Protein AF-A0A2D5HK62-F1 (afdb_monomer_lite)

Foldseek 3Di:
DDPVVVVVVVVVVVCPVVPPPPDPDPPDDPLLVVLLVVLLVCVLVLNNVVSVVSLVVHPDPVSNLVSVVCQDVPPPSHDDDPVSVVVSVVVPD

Radius of gyration: 23.84 Å; chains: 1; bounding box: 69×49×29 Å

Secondary structure (DSSP, 8-state):
--HHHHHHHHHHHGGGGTTTTS-----S-HHHHHHHHHHHHHHHTT-HHHHHHHHTT---HHHHHHHHHHHHT-SSS----HHHHHHHHHHH-

Sequence (93 aa):
MNSKLFFIIIIIFCSAKVYALEELPKPLNEKDKNLYIKIFTLQKEGNFKKSEELISKLENNLLLGRVKAQKYLHPTGYISKFLELKQWLDHYS

pLDDT: mean 85.12, std 15.95, range [51.53, 98.12]

Structure (mmCIF, N/CA/C/O backbone):
data_AF-A0A2D5HK62-F1
#
_entry.id   AF-A0A2D5HK62-F1
#
loop_
_atom_site.group_PDB
_atom_site.id
_atom_site.type_symbol
_atom_site.label_atom_id
_atom_site.label_alt_id
_atom_site.label_comp_id
_atom_site.label_asym_id
_atom_site.label_entity_id
_atom_site.label_seq_id
_atom_site.pdbx_PDB_ins_code
_atom_site.Cartn_x
_atom_site.Cartn_y
_atom_site.Cartn_z
_atom_site.occupancy
_atom_site.B_iso_or_equiv
_atom_site.auth_seq_id
_atom_site.auth_comp_id
_atom_site.auth_asym_id
_atom_site.auth_atom_id
_atom_site.pdbx_PDB_model_num
ATOM 1 N N . MET A 1 1 ? 55.201 -38.031 -6.665 1.00 51.53 1 MET A N 1
ATOM 2 C CA . MET A 1 1 ? 53.886 -37.416 -6.952 1.00 51.53 1 MET A CA 1
ATOM 3 C C . MET A 1 1 ? 54.141 -36.088 -7.655 1.00 51.53 1 MET A C 1
ATOM 5 O O . MET A 1 1 ? 54.864 -35.264 -7.114 1.00 51.53 1 MET A O 1
ATOM 9 N N . ASN A 1 2 ? 53.712 -35.949 -8.911 1.00 55.34 2 ASN A N 1
ATOM 10 C CA . ASN A 1 2 ? 54.227 -34.924 -9.828 1.00 55.34 2 ASN A CA 1
ATOM 11 C C . ASN A 1 2 ? 53.708 -33.521 -9.472 1.00 55.34 2 ASN A C 1
ATOM 13 O O . ASN A 1 2 ? 52.501 -33.311 -9.445 1.00 55.34 2 ASN A O 1
ATOM 17 N N . SER A 1 3 ? 54.612 -32.551 -9.286 1.00 58.84 3 SER A N 1
ATOM 18 C CA . SER A 1 3 ? 54.278 -31.142 -8.987 1.00 58.84 3 SER A CA 1
ATOM 19 C C . SER A 1 3 ? 53.330 -30.510 -10.031 1.00 58.84 3 SER A C 1
ATOM 21 O O . SER A 1 3 ? 52.456 -29.712 -9.698 1.00 58.84 3 SER A O 1
ATOM 23 N N . LYS A 1 4 ? 53.388 -30.981 -11.287 1.00 60.06 4 LYS A N 1
ATOM 24 C CA . LYS A 1 4 ? 52.453 -30.597 -12.364 1.00 60.06 4 LYS A CA 1
ATOM 25 C C . LYS A 1 4 ? 50.991 -30.964 -12.067 1.00 60.06 4 LYS A C 1
ATOM 27 O O . LYS A 1 4 ? 50.090 -30.254 -12.495 1.00 60.06 4 LYS A O 1
ATOM 32 N N . LEU A 1 5 ? 50.753 -32.044 -11.323 1.00 58.22 5 LEU A N 1
ATOM 33 C CA . LEU A 1 5 ? 49.411 -32.535 -10.995 1.00 58.22 5 LEU A CA 1
ATOM 34 C C . LEU A 1 5 ? 48.745 -31.685 -9.899 1.00 58.22 5 LEU A C 1
ATOM 36 O O . LEU A 1 5 ? 47.532 -31.507 -9.911 1.00 58.22 5 LEU A O 1
ATOM 40 N N . PHE A 1 6 ? 49.544 -31.093 -9.004 1.00 58.84 6 PHE A N 1
ATOM 41 C CA . PHE A 1 6 ? 49.065 -30.169 -7.971 1.00 58.84 6 PHE A CA 1
ATOM 42 C C . PHE A 1 6 ? 48.636 -28.818 -8.566 1.00 58.84 6 PHE A C 1
ATOM 44 O O . PHE A 1 6 ? 47.608 -28.262 -8.186 1.00 58.84 6 PHE A O 1
ATOM 51 N N . PHE A 1 7 ? 49.371 -28.327 -9.570 1.00 58.16 7 PHE A N 1
ATOM 52 C CA . PHE A 1 7 ? 49.053 -27.070 -10.256 1.00 58.16 7 PHE A CA 1
ATOM 53 C C . PHE A 1 7 ? 47.743 -27.140 -11.064 1.00 58.16 7 PHE A C 1
ATOM 55 O O . PHE A 1 7 ? 46.987 -26.173 -11.106 1.00 58.16 7 PHE A O 1
ATOM 62 N N . ILE A 1 8 ? 47.435 -28.300 -11.655 1.00 59.94 8 ILE A N 1
ATOM 63 C CA . ILE A 1 8 ? 46.188 -28.530 -12.407 1.00 59.94 8 ILE A CA 1
ATOM 64 C C . ILE A 1 8 ? 44.965 -28.525 -11.473 1.00 59.94 8 ILE A C 1
ATOM 66 O O . ILE A 1 8 ? 43.931 -27.955 -11.817 1.00 59.94 8 ILE A O 1
ATOM 70 N N . ILE A 1 9 ? 45.090 -29.082 -10.265 1.00 58.44 9 ILE A N 1
ATOM 71 C CA . ILE A 1 9 ? 44.014 -29.094 -9.259 1.00 58.44 9 ILE A CA 1
ATOM 72 C C . ILE A 1 9 ? 43.711 -27.675 -8.749 1.00 58.44 9 ILE A C 1
ATOM 74 O O . ILE A 1 9 ? 42.545 -27.329 -8.563 1.00 58.44 9 ILE A O 1
ATOM 78 N N . ILE A 1 10 ? 44.731 -26.820 -8.607 1.00 59.12 10 ILE A N 1
ATOM 79 C CA . ILE A 1 10 ? 44.552 -25.407 -8.236 1.00 59.12 10 ILE A CA 1
ATOM 80 C C . ILE A 1 10 ? 43.790 -24.632 -9.321 1.00 59.12 10 ILE A C 1
ATOM 82 O O . ILE A 1 10 ? 42.926 -23.827 -8.990 1.00 59.12 10 ILE A O 1
ATOM 86 N N . ILE A 1 11 ? 44.038 -24.894 -10.609 1.00 58.62 11 ILE A N 1
ATOM 87 C CA . ILE A 1 11 ? 43.328 -24.223 -11.716 1.00 58.62 11 ILE A CA 1
ATOM 88 C C . ILE A 1 11 ? 41.851 -24.656 -11.785 1.00 58.62 11 ILE A C 1
ATOM 90 O O . ILE A 1 11 ? 40.979 -23.822 -12.035 1.00 58.62 11 ILE A O 1
ATOM 94 N N . ILE A 1 12 ? 41.553 -25.924 -11.484 1.00 58.31 12 ILE A N 1
ATOM 95 C CA . ILE A 1 12 ? 40.176 -26.442 -11.404 1.00 58.31 12 ILE A CA 1
ATOM 96 C C . ILE A 1 12 ? 39.421 -25.813 -10.219 1.00 58.31 12 ILE A C 1
ATOM 98 O O . ILE A 1 12 ? 38.263 -25.426 -10.368 1.00 58.31 12 ILE A O 1
ATOM 102 N N . PHE A 1 13 ? 40.079 -25.617 -9.070 1.00 5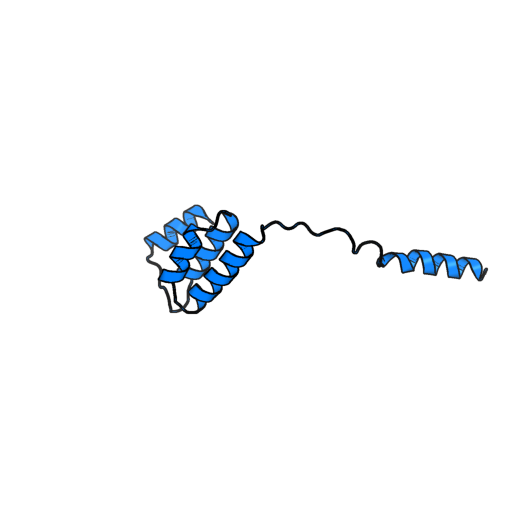6.19 13 PHE A N 1
ATOM 103 C CA . PHE A 1 13 ? 39.482 -24.933 -7.912 1.00 56.19 13 PHE A CA 1
ATOM 104 C C . PHE A 1 13 ? 39.368 -23.404 -8.095 1.00 56.19 13 PHE A C 1
ATOM 106 O O . PHE A 1 13 ? 38.498 -22.769 -7.500 1.00 56.19 13 PHE A O 1
ATOM 113 N N . CYS A 1 14 ? 40.203 -22.797 -8.947 1.00 53.19 14 CYS A N 1
ATOM 114 C CA . CYS A 1 14 ? 40.221 -21.349 -9.195 1.00 53.19 14 CYS A CA 1
ATOM 115 C C . CYS A 1 14 ? 39.138 -20.866 -10.188 1.00 53.19 14 CYS A C 1
ATOM 117 O O . CYS A 1 14 ? 38.957 -19.663 -10.371 1.00 53.19 14 CYS A O 1
ATOM 119 N N . SER A 1 15 ? 38.352 -21.769 -10.790 1.00 54.50 15 SER A N 1
ATOM 120 C CA . SER A 1 15 ? 37.235 -21.386 -11.677 1.00 54.50 15 SER A CA 1
ATOM 121 C C . SER A 1 15 ? 35.928 -21.040 -10.949 1.00 54.50 15 SER A C 1
ATOM 123 O O . SER A 1 15 ? 34.958 -20.662 -11.599 1.00 54.50 15 SER A O 1
ATOM 125 N N . ALA A 1 16 ? 35.880 -21.056 -9.610 1.00 55.06 16 ALA A N 1
ATOM 126 C CA . ALA A 1 16 ? 34.690 -20.618 -8.863 1.00 55.06 16 ALA A CA 1
ATOM 127 C C . ALA A 1 16 ? 34.332 -19.130 -9.085 1.00 55.06 16 ALA A C 1
ATOM 129 O O . ALA A 1 16 ? 33.212 -18.711 -8.806 1.00 55.06 16 ALA A O 1
ATOM 130 N N . LYS A 1 17 ? 35.259 -18.324 -9.626 1.00 53.56 17 LYS A N 1
ATOM 131 C CA . LYS A 1 17 ? 34.993 -16.928 -10.009 1.0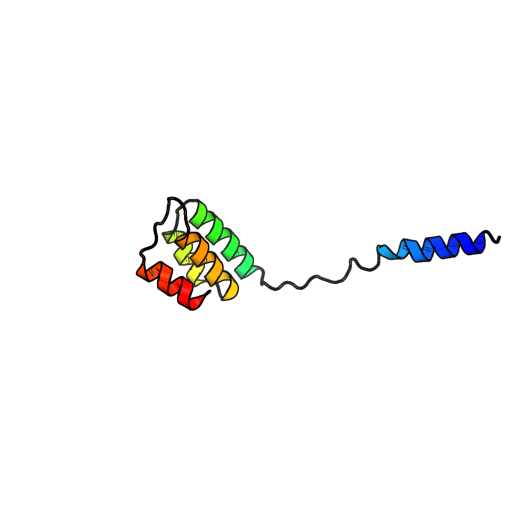0 53.56 17 LYS A CA 1
ATOM 132 C C . LYS A 1 17 ? 34.291 -16.787 -11.370 1.00 53.56 17 LYS A C 1
ATOM 134 O O . LYS A 1 17 ? 33.801 -15.706 -11.681 1.00 53.56 17 LYS A O 1
ATOM 139 N N . VAL A 1 18 ? 34.215 -17.860 -12.164 1.00 55.81 18 VAL A N 1
ATOM 140 C CA . VAL A 1 18 ? 33.699 -17.878 -13.551 1.00 55.81 18 VAL A CA 1
ATOM 141 C C . VAL A 1 18 ? 32.198 -18.221 -13.608 1.00 55.81 18 VAL A C 1
ATOM 143 O O . VAL A 1 18 ? 31.693 -18.715 -14.604 1.00 55.81 18 VAL A O 1
ATOM 146 N N . TYR A 1 19 ? 31.449 -17.903 -12.551 1.00 56.09 19 TYR A N 1
ATOM 147 C CA . TYR A 1 19 ? 29.978 -17.969 -12.549 1.00 56.09 19 TYR A CA 1
ATOM 148 C C . TYR A 1 19 ? 29.312 -16.648 -12.124 1.00 56.09 19 TYR A C 1
ATOM 150 O O . TYR A 1 19 ? 28.108 -16.596 -11.917 1.00 56.09 19 TYR A O 1
ATOM 158 N N . ALA A 1 20 ? 30.072 -15.553 -11.997 1.00 58.94 20 ALA A N 1
ATOM 159 C CA . ALA A 1 20 ? 29.559 -14.259 -11.526 1.00 58.94 20 ALA A CA 1
ATOM 160 C C . ALA A 1 20 ? 29.076 -13.309 -12.648 1.00 58.94 20 ALA A C 1
ATOM 162 O O . ALA A 1 20 ? 28.921 -12.115 -12.404 1.00 58.94 20 ALA A O 1
ATOM 163 N N . LEU A 1 21 ? 28.873 -13.809 -13.875 1.00 56.88 21 LEU A N 1
ATOM 164 C CA . LEU A 1 21 ? 28.457 -13.010 -15.042 1.00 56.88 21 LEU A CA 1
ATOM 165 C C . LEU A 1 21 ? 27.063 -13.363 -15.580 1.00 56.88 21 LEU A C 1
ATOM 167 O O . LEU A 1 21 ? 26.652 -12.794 -16.588 1.00 56.88 21 LEU A O 1
ATOM 171 N N . GLU A 1 22 ? 26.315 -14.255 -14.929 1.00 68.19 22 GLU A N 1
ATOM 172 C CA . GLU A 1 22 ? 24.891 -14.374 -15.243 1.00 68.19 22 GLU A CA 1
ATOM 173 C C . GLU A 1 22 ? 24.165 -13.153 -14.676 1.00 68.19 22 GLU A C 1
ATOM 175 O O . GLU A 1 22 ? 24.034 -12.988 -13.460 1.00 68.19 22 GLU A O 1
ATOM 180 N N . GLU A 1 23 ? 23.726 -12.256 -15.563 1.00 77.69 23 GLU A N 1
ATOM 181 C CA . GLU A 1 23 ? 22.819 -11.183 -15.181 1.00 77.69 23 GLU A CA 1
ATOM 182 C C . GLU A 1 23 ? 21.578 -11.800 -14.530 1.00 77.69 23 GLU A C 1
ATOM 184 O O . GLU A 1 23 ? 20.802 -12.506 -15.174 1.00 77.69 23 GLU A O 1
ATOM 189 N N . LEU A 1 24 ? 21.402 -11.541 -13.232 1.00 84.75 24 LEU A N 1
ATOM 190 C CA . LEU A 1 24 ? 20.242 -12.030 -12.500 1.00 84.75 24 LEU A CA 1
ATOM 191 C C . LEU A 1 24 ? 18.955 -11.528 -13.166 1.00 84.75 24 LEU A C 1
ATOM 193 O O . LEU A 1 24 ? 18.906 -10.375 -13.620 1.00 84.75 24 LEU A O 1
ATOM 197 N N . PRO A 1 25 ? 17.884 -12.341 -13.174 1.00 82.75 25 PRO A N 1
ATOM 198 C CA . PRO A 1 25 ? 16.600 -11.891 -13.679 1.00 82.75 25 PRO A CA 1
ATOM 199 C C . PRO A 1 25 ? 16.168 -10.630 -12.922 1.00 82.75 25 PRO A C 1
ATOM 201 O O . PRO A 1 25 ? 16.209 -10.578 -11.691 1.00 82.75 25 PRO A O 1
ATOM 204 N N . LYS A 1 26 ? 15.751 -9.602 -13.668 1.00 86.62 26 LYS A N 1
ATOM 205 C CA . LYS A 1 26 ? 15.196 -8.348 -13.139 1.00 86.62 26 LYS A CA 1
ATOM 206 C C . LYS A 1 26 ? 13.672 -8.406 -13.282 1.00 86.62 26 LYS A C 1
ATOM 208 O O . LYS A 1 26 ? 13.142 -7.912 -14.274 1.00 86.62 26 LYS A O 1
ATOM 213 N N . PRO A 1 27 ? 12.945 -9.026 -12.333 1.00 84.75 27 PRO A N 1
ATOM 214 C CA . PRO A 1 27 ? 11.501 -9.249 -12.458 1.00 84.75 27 PRO A CA 1
ATOM 215 C C . PRO A 1 27 ? 10.676 -7.954 -12.437 1.00 84.75 27 PRO A C 1
ATOM 217 O O . PRO A 1 27 ? 9.483 -7.978 -12.725 1.00 84.75 27 PRO A O 1
ATOM 220 N N . LEU A 1 28 ? 11.292 -6.827 -12.072 1.00 87.75 28 LEU A N 1
ATOM 221 C CA . LEU A 1 28 ? 10.674 -5.509 -12.034 1.00 87.75 28 LEU A CA 1
ATOM 222 C C . LEU A 1 28 ? 11.444 -4.566 -12.955 1.00 87.75 28 LEU A C 1
ATOM 224 O O . LEU A 1 28 ? 12.674 -4.520 -12.910 1.00 87.75 28 LEU A O 1
ATOM 228 N N . ASN A 1 29 ? 10.717 -3.769 -13.738 1.00 90.38 29 ASN A N 1
ATOM 229 C CA . ASN A 1 29 ? 11.316 -2.639 -14.436 1.00 90.38 29 ASN A CA 1
ATOM 230 C C . ASN A 1 29 ? 11.726 -1.547 -13.420 1.00 90.38 29 ASN A C 1
ATOM 232 O O . ASN A 1 29 ? 11.191 -1.454 -12.310 1.00 90.38 29 ASN A O 1
ATOM 236 N N . GLU A 1 30 ? 12.678 -0.691 -13.798 1.00 92.88 30 GLU A N 1
ATOM 237 C CA . GLU A 1 30 ? 13.198 0.339 -12.887 1.00 92.88 30 GLU A CA 1
ATOM 238 C C . GLU A 1 30 ? 12.150 1.411 -12.529 1.00 92.88 30 GLU A C 1
ATOM 240 O O . GLU A 1 30 ? 12.208 1.990 -11.443 1.00 92.88 30 GLU A O 1
ATOM 245 N N . LYS A 1 31 ? 11.159 1.670 -13.392 1.00 94.62 31 LYS A N 1
ATOM 246 C CA . LYS A 1 31 ? 10.083 2.641 -13.125 1.00 94.62 31 LYS A CA 1
ATOM 247 C C . LYS A 1 31 ? 9.215 2.186 -11.948 1.00 94.62 31 LYS A C 1
ATOM 249 O O . LYS A 1 31 ? 9.057 2.937 -10.984 1.00 94.62 31 LYS A O 1
ATOM 254 N N . ASP A 1 32 ? 8.706 0.961 -12.001 1.00 94.56 32 ASP A N 1
ATOM 255 C CA . ASP A 1 32 ? 7.856 0.368 -10.971 1.00 94.56 32 ASP A CA 1
ATOM 256 C C . ASP A 1 32 ? 8.614 0.188 -9.657 1.00 94.56 32 ASP A C 1
ATOM 258 O O . ASP A 1 32 ? 8.081 0.494 -8.592 1.00 94.56 32 ASP A O 1
ATOM 262 N N . LYS A 1 33 ? 9.889 -0.214 -9.715 1.00 94.88 33 LYS A N 1
ATOM 263 C CA . LYS A 1 33 ? 10.766 -0.276 -8.537 1.00 94.88 33 LYS A CA 1
ATOM 264 C C . LYS A 1 33 ? 10.887 1.087 -7.849 1.00 94.88 33 LYS A C 1
ATOM 266 O O . LYS A 1 33 ? 10.723 1.185 -6.633 1.00 94.88 33 LYS A O 1
ATOM 271 N N . ASN A 1 34 ? 11.131 2.148 -8.617 1.00 96.00 34 ASN A N 1
ATOM 272 C CA . ASN A 1 34 ? 11.247 3.501 -8.077 1.00 96.00 34 ASN A CA 1
ATOM 273 C C . ASN A 1 34 ? 9.917 4.026 -7.516 1.00 96.00 34 ASN A C 1
ATOM 275 O O . ASN A 1 34 ? 9.911 4.687 -6.474 1.00 96.00 34 ASN A O 1
ATOM 279 N N . LEU A 1 35 ? 8.791 3.737 -8.178 1.00 97.12 35 LEU A N 1
ATOM 280 C CA . LEU A 1 35 ? 7.457 4.065 -7.665 1.00 97.12 35 LEU A CA 1
ATOM 281 C C . LEU A 1 35 ? 7.173 3.328 -6.357 1.00 97.12 35 LEU A C 1
ATOM 283 O O . LEU A 1 35 ? 6.781 3.963 -5.380 1.00 97.12 35 LEU A O 1
ATOM 287 N N . TYR A 1 36 ? 7.434 2.023 -6.318 1.00 96.38 36 TYR A N 1
ATOM 288 C CA . TYR A 1 36 ? 7.223 1.181 -5.146 1.00 96.38 36 TYR A CA 1
ATOM 289 C C . TYR A 1 36 ? 7.966 1.706 -3.921 1.00 96.38 36 TYR A C 1
ATOM 291 O O . TYR A 1 36 ? 7.355 1.878 -2.869 1.00 96.38 36 TYR A O 1
ATOM 299 N N . ILE A 1 37 ? 9.255 2.036 -4.069 1.00 96.50 37 ILE A N 1
ATOM 300 C CA . ILE A 1 37 ? 10.064 2.599 -2.978 1.00 96.50 37 ILE A CA 1
ATOM 301 C C . ILE A 1 37 ? 9.432 3.896 -2.451 1.00 96.50 37 ILE A C 1
ATOM 303 O O . ILE A 1 37 ? 9.255 4.047 -1.245 1.00 96.50 37 ILE A O 1
ATOM 307 N N . LYS A 1 38 ? 9.040 4.819 -3.340 1.00 98.00 38 LYS A N 1
ATOM 308 C CA . LYS A 1 38 ? 8.424 6.099 -2.943 1.00 98.00 38 LYS A CA 1
ATOM 309 C C . LYS A 1 38 ? 7.085 5.904 -2.234 1.00 98.00 38 LYS A C 1
ATOM 311 O O . LYS A 1 38 ? 6.834 6.557 -1.223 1.00 98.00 38 LYS A O 1
ATOM 316 N N . ILE A 1 39 ? 6.242 5.011 -2.749 1.00 98.12 39 ILE A N 1
ATOM 317 C CA . ILE A 1 39 ? 4.944 4.6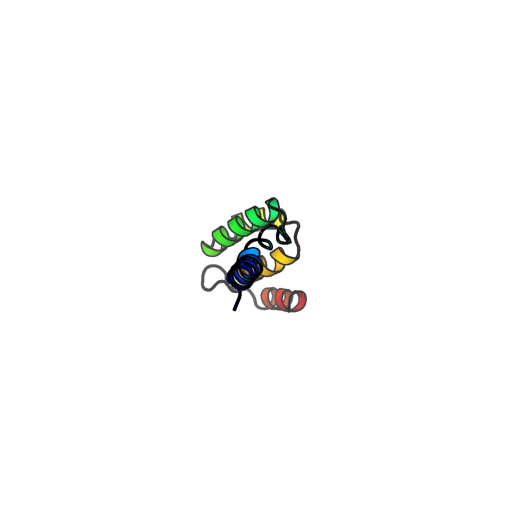81 -2.155 1.00 98.12 39 ILE A CA 1
ATOM 318 C C . ILE A 1 39 ? 5.139 4.124 -0.745 1.00 98.12 39 ILE A C 1
ATOM 320 O O . ILE A 1 39 ? 4.508 4.617 0.189 1.00 98.12 39 ILE A O 1
ATOM 324 N N . PHE A 1 40 ? 6.047 3.158 -0.583 1.00 96.50 40 PHE A N 1
ATOM 325 C CA . PHE A 1 40 ? 6.301 2.526 0.710 1.00 96.50 40 PHE A CA 1
ATOM 326 C C . PHE A 1 40 ? 6.787 3.521 1.764 1.00 96.50 40 PHE A C 1
ATOM 328 O O . PHE A 1 40 ? 6.339 3.473 2.913 1.00 96.50 40 PHE A O 1
ATOM 335 N N . THR A 1 41 ? 7.670 4.442 1.374 1.00 97.69 41 THR A N 1
ATOM 336 C CA . THR A 1 41 ? 8.151 5.515 2.254 1.00 97.69 41 THR A CA 1
ATOM 337 C C . THR A 1 41 ? 7.011 6.437 2.680 1.00 97.69 41 THR A C 1
ATOM 339 O O . THR A 1 41 ? 6.823 6.658 3.873 1.00 97.69 41 THR A O 1
ATOM 342 N N . LEU A 1 42 ? 6.188 6.902 1.733 1.00 98.00 42 LEU A N 1
ATOM 343 C CA . LEU A 1 42 ? 5.046 7.770 2.038 1.00 98.00 42 LEU A CA 1
ATOM 344 C C . LEU A 1 42 ? 4.040 7.090 2.970 1.00 98.00 42 LEU A C 1
ATOM 346 O O . LEU A 1 42 ? 3.559 7.720 3.908 1.00 98.00 42 LEU A O 1
ATOM 350 N N . GLN A 1 43 ? 3.727 5.814 2.744 1.00 97.31 43 GLN A N 1
ATOM 351 C CA . GLN A 1 43 ? 2.798 5.077 3.602 1.00 97.31 43 GLN A CA 1
ATOM 352 C C . GLN A 1 43 ? 3.353 4.859 5.009 1.00 97.31 43 GLN A C 1
ATOM 354 O O . GLN A 1 43 ? 2.601 4.984 5.972 1.00 97.31 43 GLN A O 1
ATOM 359 N N . LYS A 1 44 ? 4.661 4.604 5.144 1.00 96.06 44 LYS A N 1
ATOM 360 C CA . LYS A 1 44 ? 5.334 4.499 6.448 1.00 96.06 44 LYS A CA 1
ATOM 361 C C . LYS A 1 44 ? 5.241 5.800 7.255 1.00 96.06 44 LYS A C 1
ATOM 363 O O . LYS A 1 44 ? 5.155 5.759 8.477 1.00 96.06 44 LYS A O 1
ATOM 368 N N . GLU A 1 45 ? 5.246 6.942 6.576 1.00 96.12 45 GLU A N 1
ATOM 369 C CA . GLU A 1 45 ? 5.075 8.270 7.180 1.00 96.12 45 GLU A CA 1
ATOM 370 C C . GLU A 1 45 ? 3.597 8.649 7.401 1.00 96.12 45 GLU A C 1
ATOM 372 O O . GLU A 1 45 ? 3.302 9.736 7.895 1.00 96.12 45 GLU A O 1
ATOM 377 N N . GLY A 1 46 ? 2.648 7.786 7.021 1.00 95.56 46 GLY A N 1
ATOM 378 C CA . GLY A 1 46 ? 1.213 8.067 7.095 1.00 95.56 46 GLY A CA 1
ATOM 379 C C . GLY A 1 46 ? 0.685 8.986 5.985 1.00 95.56 46 GLY A C 1
ATOM 380 O O . GLY A 1 46 ? -0.458 9.444 6.034 1.00 95.56 46 GLY A O 1
ATOM 381 N N . ASN A 1 47 ? 1.481 9.266 4.952 1.00 96.81 47 ASN A N 1
ATOM 382 C CA . ASN A 1 47 ? 1.113 10.144 3.844 1.00 96.81 47 ASN A CA 1
ATOM 383 C C . ASN A 1 47 ? 0.318 9.408 2.751 1.00 96.81 47 ASN A C 1
ATOM 385 O O . ASN A 1 47 ? 0.723 9.319 1.586 1.00 96.81 47 ASN A O 1
ATOM 389 N N . PHE A 1 48 ? -0.840 8.865 3.131 1.00 95.62 48 PHE A N 1
ATOM 390 C CA . PHE A 1 48 ? -1.621 7.980 2.264 1.00 95.62 48 PHE A CA 1
ATOM 391 C C . PHE A 1 48 ? -2.145 8.673 1.007 1.00 95.62 48 PHE A C 1
ATOM 393 O O . PHE A 1 48 ? -2.118 8.069 -0.062 1.00 95.62 48 PHE A O 1
ATOM 400 N N . LYS A 1 49 ? -2.547 9.949 1.101 1.00 95.75 49 LYS A N 1
ATOM 401 C CA . LYS A 1 49 ? -3.066 10.709 -0.047 1.00 95.75 49 LYS A CA 1
ATOM 402 C C . LYS A 1 49 ? -2.035 10.808 -1.175 1.00 95.75 49 LYS A C 1
ATOM 404 O O . LYS A 1 49 ? -2.338 10.433 -2.302 1.00 95.75 49 LYS A O 1
ATOM 409 N N . LYS A 1 50 ? -0.803 11.233 -0.862 1.00 97.19 50 LYS A N 1
ATOM 410 C CA . LYS A 1 50 ? 0.281 11.287 -1.857 1.00 97.19 50 LYS A CA 1
ATOM 411 C C . LYS A 1 50 ? 0.671 9.896 -2.348 1.00 97.19 50 LYS A C 1
ATOM 413 O O . LYS A 1 50 ? 1.033 9.739 -3.509 1.00 97.19 50 LYS A O 1
ATOM 418 N N . SER A 1 51 ? 0.606 8.885 -1.477 1.00 97.12 51 SER A N 1
ATOM 419 C CA . SER A 1 51 ? 0.898 7.511 -1.888 1.00 97.12 51 SER A CA 1
ATOM 420 C C . SER A 1 51 ? -0.101 7.012 -2.940 1.00 97.12 51 SER A C 1
ATOM 422 O O . SER A 1 51 ? 0.325 6.461 -3.946 1.00 97.12 51 SER A O 1
ATOM 424 N N . GLU A 1 52 ? -1.399 7.291 -2.780 1.00 96.00 52 GLU A N 1
ATOM 425 C CA . GLU A 1 52 ? -2.464 6.845 -3.692 1.00 96.00 52 GLU A CA 1
ATOM 426 C C . GLU A 1 52 ? -2.296 7.428 -5.107 1.00 96.00 52 GLU A C 1
ATOM 428 O O . GLU A 1 52 ? -2.446 6.723 -6.106 1.00 96.00 52 GLU A O 1
ATOM 433 N N . GLU A 1 53 ? -1.865 8.689 -5.204 1.00 97.00 53 GLU A N 1
ATOM 434 C CA . GLU A 1 53 ? -1.527 9.327 -6.483 1.00 97.00 53 GLU A CA 1
ATOM 435 C C . GLU A 1 53 ? -0.400 8.588 -7.223 1.00 97.00 53 GLU A C 1
ATOM 437 O O . GLU A 1 53 ? -0.410 8.501 -8.452 1.00 97.00 53 GLU A O 1
ATOM 442 N N . LEU A 1 54 ? 0.574 8.035 -6.495 1.00 97.25 54 LEU A N 1
ATOM 443 C CA . LEU A 1 54 ? 1.656 7.241 -7.081 1.00 97.25 54 LEU A CA 1
ATOM 444 C C . LEU A 1 54 ? 1.234 5.797 -7.375 1.00 97.25 54 LEU A C 1
ATOM 446 O O . LEU A 1 54 ? 1.707 5.234 -8.360 1.00 97.25 54 LEU A O 1
ATOM 450 N N . ILE A 1 55 ? 0.336 5.217 -6.574 1.00 95.88 55 ILE A N 1
ATOM 451 C CA . ILE A 1 55 ? -0.204 3.864 -6.789 1.00 95.88 55 ILE A CA 1
ATOM 452 C C . ILE A 1 55 ? -0.902 3.767 -8.140 1.00 95.88 55 ILE A C 1
ATOM 454 O O . ILE A 1 55 ? -0.693 2.792 -8.853 1.00 95.88 55 ILE A O 1
ATOM 458 N N . SER A 1 56 ? -1.646 4.803 -8.537 1.00 94.56 56 SER A N 1
ATOM 459 C CA . SER A 1 56 ? -2.305 4.857 -9.851 1.00 94.56 56 SER A CA 1
ATOM 460 C C . SER A 1 56 ? -1.349 4.741 -11.051 1.00 94.56 56 SER A C 1
ATOM 462 O O . SER A 1 56 ? -1.791 4.483 -12.166 1.00 94.56 56 SER A O 1
ATOM 464 N N . LYS A 1 57 ? -0.042 4.937 -10.829 1.00 95.25 57 LYS A N 1
ATOM 465 C CA . LYS A 1 57 ? 1.009 4.893 -11.856 1.00 95.25 57 LYS A CA 1
ATOM 466 C C . LYS A 1 57 ? 1.771 3.567 -11.883 1.00 95.25 57 LYS A C 1
ATOM 468 O O . LYS A 1 57 ? 2.639 3.417 -12.741 1.00 95.25 57 LYS A O 1
ATOM 473 N N . LEU A 1 58 ? 1.512 2.662 -10.933 1.00 94.12 58 LEU A N 1
ATOM 474 C CA . LEU A 1 58 ? 2.098 1.322 -10.918 1.00 94.12 58 LEU A CA 1
ATOM 475 C C . LEU A 1 58 ? 1.415 0.452 -11.970 1.00 94.12 58 LEU A C 1
ATOM 477 O O . LEU A 1 58 ? 0.197 0.291 -11.949 1.00 94.12 58 LEU A O 1
ATOM 481 N N . GLU A 1 59 ? 2.213 -0.151 -12.845 1.00 88.31 59 GLU A N 1
ATOM 482 C CA . GLU A 1 59 ? 1.714 -1.071 -13.877 1.00 88.31 59 GLU A CA 1
ATOM 483 C C . GLU A 1 59 ? 1.791 -2.534 -13.410 1.00 88.31 59 GLU A C 1
ATOM 485 O O . GLU A 1 59 ? 1.0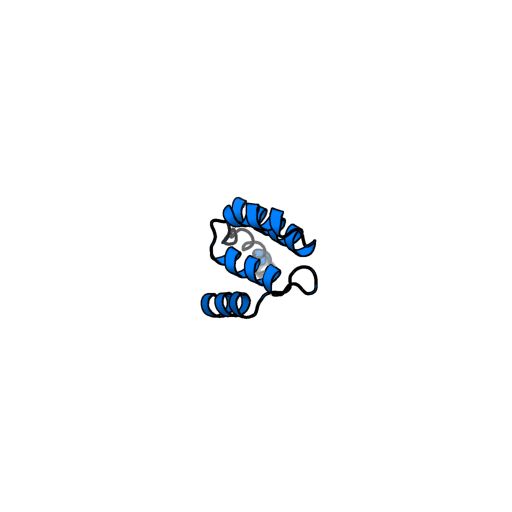41 -3.393 -13.872 1.00 88.31 59 GLU A O 1
ATOM 490 N N . ASN A 1 60 ? 2.676 -2.832 -12.455 1.00 89.19 60 ASN A N 1
ATOM 491 C CA . ASN A 1 60 ? 2.890 -4.189 -11.973 1.00 89.19 60 ASN A CA 1
ATOM 492 C C . ASN A 1 60 ? 1.896 -4.603 -10.868 1.00 89.19 60 ASN A C 1
ATOM 494 O O . ASN A 1 60 ? 1.997 -4.180 -9.711 1.00 89.19 60 ASN A O 1
ATOM 498 N N . ASN A 1 61 ? 0.997 -5.533 -11.203 1.00 86.50 61 ASN A N 1
ATOM 499 C CA . ASN A 1 61 ? -0.015 -6.075 -10.288 1.00 86.50 61 ASN A CA 1
ATOM 500 C C . ASN A 1 61 ? 0.561 -6.779 -9.048 1.00 86.50 61 ASN A C 1
ATOM 502 O O . ASN A 1 61 ? -0.061 -6.735 -7.983 1.00 86.50 61 ASN A O 1
ATOM 506 N N . LEU A 1 62 ? 1.753 -7.383 -9.145 1.00 87.62 62 LEU A N 1
ATOM 507 C CA . LEU A 1 62 ? 2.419 -8.031 -8.008 1.00 87.62 62 LEU A CA 1
ATOM 508 C C . LEU A 1 62 ? 2.743 -7.012 -6.905 1.00 87.62 62 LEU A C 1
ATOM 510 O O . LEU A 1 62 ? 2.656 -7.315 -5.714 1.00 87.62 62 LEU A O 1
ATOM 514 N N . LEU A 1 63 ? 3.101 -5.787 -7.297 1.00 92.44 63 LEU A N 1
ATOM 515 C CA . LEU A 1 63 ? 3.440 -4.716 -6.363 1.00 92.44 63 LEU A CA 1
ATOM 516 C C . LEU A 1 63 ? 2.196 -4.107 -5.712 1.00 92.44 63 LEU A C 1
ATOM 518 O O . LEU A 1 63 ? 2.244 -3.760 -4.530 1.00 92.44 63 LEU A O 1
ATOM 522 N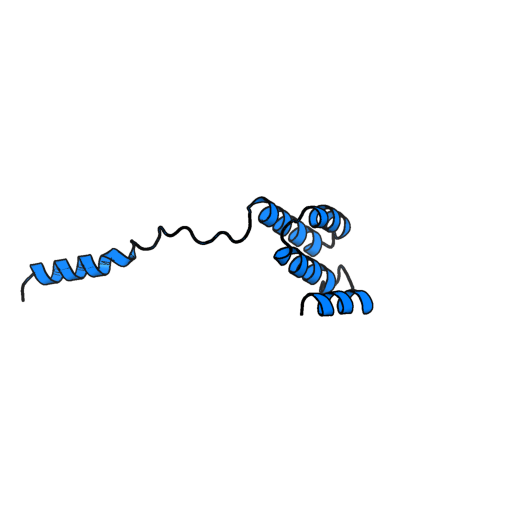 N . LEU A 1 64 ? 1.078 -4.029 -6.441 1.00 92.31 64 LEU A N 1
ATOM 523 C CA . LEU A 1 64 ? -0.176 -3.458 -5.936 1.00 92.31 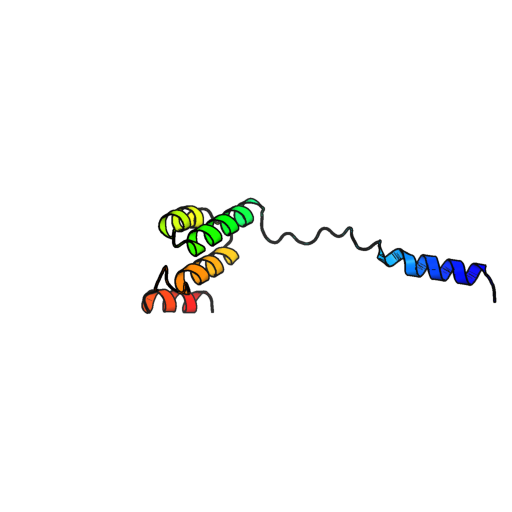64 LEU A CA 1
ATOM 524 C C . LEU A 1 64 ? -0.689 -4.184 -4.687 1.00 92.31 64 LEU A C 1
ATOM 526 O O . LEU A 1 64 ? -1.094 -3.528 -3.726 1.00 92.31 64 LEU A O 1
ATOM 530 N N . GLY A 1 65 ? -0.627 -5.519 -4.664 1.00 92.69 65 GLY A N 1
ATOM 531 C CA . GLY A 1 65 ? -1.043 -6.304 -3.497 1.00 92.69 65 GLY A CA 1
ATOM 532 C C . GLY A 1 65 ? -0.243 -5.950 -2.243 1.00 92.69 65 GLY A C 1
ATOM 533 O O . GLY A 1 65 ? -0.823 -5.676 -1.192 1.00 92.69 65 GLY A O 1
ATOM 534 N N . ARG A 1 66 ? 1.088 -5.863 -2.370 1.00 94.31 66 ARG A N 1
ATOM 535 C CA . ARG A 1 66 ? 2.002 -5.539 -1.258 1.00 94.31 66 ARG A CA 1
ATOM 536 C C . ARG A 1 66 ? 1.826 -4.112 -0.750 1.00 94.31 66 ARG A C 1
ATOM 538 O O . ARG A 1 66 ? 1.861 -3.881 0.455 1.00 94.31 66 ARG A O 1
ATOM 545 N N . VAL A 1 67 ? 1.624 -3.166 -1.660 1.00 95.56 67 VAL A N 1
ATOM 546 C CA . VAL A 1 67 ? 1.353 -1.768 -1.312 1.00 95.56 67 VAL A CA 1
ATOM 547 C C . VAL A 1 67 ? 0.035 -1.634 -0.546 1.00 95.56 67 VAL A C 1
ATOM 549 O O . VAL A 1 67 ? -0.026 -0.945 0.471 1.00 95.56 67 VAL A O 1
ATOM 552 N N . LYS A 1 68 ? -1.026 -2.310 -1.000 1.00 94.62 68 LYS A N 1
ATOM 553 C CA . LYS A 1 68 ? -2.303 -2.331 -0.273 1.00 94.62 68 LYS A CA 1
ATOM 554 C C . LYS A 1 68 ? -2.140 -2.959 1.111 1.00 94.62 68 LYS A C 1
ATOM 556 O O . LYS A 1 68 ? -2.634 -2.393 2.080 1.00 94.62 68 LYS A O 1
ATOM 561 N N . ALA A 1 69 ? -1.374 -4.049 1.220 1.00 95.31 69 ALA A N 1
ATOM 562 C CA . ALA A 1 69 ? -1.082 -4.694 2.500 1.00 95.31 69 ALA A CA 1
ATOM 563 C C . ALA A 1 69 ? -0.457 -3.723 3.512 1.00 95.31 69 ALA A C 1
ATOM 565 O O . ALA A 1 69 ? -0.897 -3.663 4.655 1.00 95.31 69 ALA A O 1
ATOM 566 N N . GLN A 1 70 ? 0.541 -2.935 3.097 1.00 96.12 70 GLN A N 1
ATOM 567 C CA . GLN A 1 70 ? 1.206 -1.990 3.995 1.00 96.12 70 GLN A CA 1
ATOM 568 C C . GLN A 1 70 ? 0.238 -0.929 4.534 1.00 96.12 70 GLN A C 1
ATOM 570 O O . GLN A 1 70 ? 0.260 -0.651 5.732 1.00 96.12 70 GLN A O 1
ATOM 575 N N . LYS A 1 71 ? -0.615 -0.355 3.677 1.00 96.19 71 LYS A N 1
ATOM 576 C CA . LYS A 1 71 ? -1.672 0.574 4.105 1.00 96.19 71 LYS A CA 1
ATOM 577 C C . LYS A 1 71 ? -2.654 -0.115 5.048 1.00 96.19 71 LYS A C 1
ATOM 579 O O . LYS A 1 71 ? -2.966 0.430 6.100 1.00 96.19 71 LYS A O 1
ATOM 584 N N . TYR A 1 72 ? -3.128 -1.305 4.686 1.00 96.00 72 TYR A N 1
ATOM 585 C CA . TYR A 1 72 ? -4.211 -1.950 5.418 1.00 96.00 72 TYR A CA 1
ATOM 586 C C . TYR A 1 72 ? -3.817 -2.538 6.764 1.00 96.00 72 TYR A C 1
ATOM 588 O O . TYR A 1 72 ? -4.658 -2.625 7.661 1.00 96.00 72 TYR A O 1
ATOM 596 N N . LEU A 1 73 ? -2.549 -2.907 6.902 1.00 94.94 73 LEU A N 1
ATOM 597 C CA . LEU A 1 73 ? -1.965 -3.462 8.117 1.00 94.94 73 LEU A CA 1
ATOM 598 C C . LEU A 1 73 ? -1.114 -2.425 8.863 1.00 94.94 73 LEU A C 1
ATOM 600 O O . LEU A 1 73 ? -0.279 -2.786 9.694 1.00 94.94 73 LEU A O 1
ATOM 604 N N . HIS A 1 74 ? -1.275 -1.137 8.549 1.00 95.19 74 HIS A N 1
ATOM 605 C CA . HIS A 1 74 ? -0.489 -0.092 9.182 1.00 95.19 74 HIS A CA 1
ATOM 606 C C . HIS A 1 74 ? -0.834 -0.004 10.684 1.00 95.19 74 HIS A C 1
ATOM 608 O O . HIS A 1 74 ? -2.010 0.039 11.037 1.00 95.19 74 HIS A O 1
ATOM 614 N N . PRO A 1 75 ? 0.154 0.074 11.596 1.00 92.06 75 PRO A N 1
ATOM 615 C CA . PRO A 1 75 ? -0.112 -0.030 13.034 1.00 92.06 75 PRO A CA 1
ATOM 616 C C . PRO A 1 75 ? -0.916 1.146 13.607 1.00 92.06 75 PRO A C 1
ATOM 618 O O . PRO A 1 75 ? -1.686 0.962 14.542 1.00 92.06 75 PRO A O 1
ATOM 621 N N . THR A 1 76 ? -0.717 2.361 13.082 1.00 92.25 76 THR A N 1
ATOM 622 C CA . THR A 1 76 ? -1.320 3.585 13.652 1.00 92.25 76 THR A CA 1
ATOM 623 C C . THR A 1 76 ? -1.891 4.555 12.617 1.00 92.25 76 THR A C 1
ATOM 625 O O . THR A 1 76 ? -2.995 5.056 12.777 1.00 92.25 76 THR A O 1
ATOM 628 N N . GLY A 1 77 ? -1.149 4.829 11.543 1.00 92.19 77 GLY A N 1
ATOM 629 C CA . GLY A 1 77 ? -1.516 5.798 10.504 1.00 92.19 77 GLY A CA 1
ATOM 630 C C . GLY A 1 77 ? -2.788 5.488 9.705 1.00 92.19 77 GLY A C 1
ATOM 631 O O . GLY A 1 77 ? -3.460 6.422 9.275 1.00 92.19 77 GLY A O 1
ATOM 632 N N . TYR A 1 78 ? -3.142 4.217 9.502 1.00 94.56 78 TYR A N 1
ATOM 633 C CA . TYR A 1 78 ? -4.372 3.840 8.807 1.00 94.56 78 TYR A CA 1
ATOM 634 C C . TYR A 1 78 ? -4.983 2.604 9.451 1.00 94.56 78 TYR A C 1
ATOM 636 O O . TYR A 1 78 ? -4.329 1.571 9.547 1.00 94.56 78 TYR A O 1
ATOM 644 N N . ILE A 1 79 ? -6.240 2.713 9.875 1.00 94.69 79 ILE A N 1
ATOM 645 C CA . ILE A 1 79 ? -7.003 1.595 10.427 1.00 94.69 79 ILE A CA 1
ATOM 646 C C . ILE A 1 79 ? -8.042 1.196 9.387 1.00 94.69 79 ILE A C 1
ATOM 648 O O . ILE A 1 79 ? -8.989 1.939 9.120 1.00 94.69 79 ILE A O 1
ATOM 652 N N . SER A 1 80 ? -7.849 0.022 8.795 1.00 95.75 80 SER A N 1
ATOM 653 C CA . SER A 1 80 ? -8.755 -0.506 7.778 1.00 95.75 80 SER A CA 1
ATOM 654 C C . SER A 1 80 ? -10.128 -0.805 8.350 1.00 95.75 80 SER A C 1
ATOM 656 O O . SER A 1 80 ? -10.267 -1.344 9.452 1.00 95.75 80 SER A O 1
ATOM 658 N N . LYS A 1 81 ? -11.164 -0.538 7.557 1.00 96.12 81 LYS A N 1
ATOM 659 C CA . LYS A 1 81 ? -12.506 -1.043 7.860 1.00 96.12 81 LYS A CA 1
ATOM 660 C C . LYS A 1 81 ? -12.559 -2.541 7.570 1.00 96.12 81 LYS A C 1
ATOM 662 O O . LYS A 1 81 ? -11.917 -3.014 6.635 1.00 96.12 81 LYS A O 1
ATOM 667 N N . PHE A 1 82 ? -13.393 -3.269 8.313 1.00 96.19 82 PHE A N 1
ATOM 668 C CA . PHE A 1 82 ? -13.556 -4.717 8.138 1.00 96.19 82 PHE A CA 1
ATOM 669 C C . PHE A 1 82 ? -13.821 -5.112 6.678 1.00 96.19 82 PHE A C 1
ATOM 671 O O . PHE A 1 82 ? -13.142 -5.983 6.149 1.00 96.19 82 PHE A O 1
ATOM 678 N N . LEU A 1 83 ? -14.774 -4.443 6.016 1.00 97.19 83 LEU A N 1
ATOM 679 C CA . LEU A 1 83 ? -15.153 -4.777 4.642 1.00 97.19 83 LEU A CA 1
ATOM 680 C C . LEU A 1 83 ? -13.995 -4.587 3.652 1.00 97.19 83 LEU A C 1
ATOM 682 O O . LEU A 1 83 ? -13.807 -5.420 2.776 1.00 97.19 83 LEU A O 1
ATOM 686 N N . GLU A 1 84 ? -13.214 -3.521 3.815 1.00 95.06 84 GLU A N 1
ATOM 687 C CA . GLU A 1 84 ? -12.069 -3.221 2.954 1.00 95.06 84 GLU A CA 1
ATOM 688 C C . GLU A 1 84 ? -10.950 -4.250 3.134 1.00 95.06 84 GLU A C 1
ATOM 690 O O . GLU A 1 84 ? -10.464 -4.815 2.154 1.00 95.06 84 GLU A O 1
ATOM 695 N N . LEU A 1 85 ? -10.586 -4.548 4.387 1.00 96.38 85 LEU A N 1
ATOM 696 C CA . LEU A 1 85 ? -9.570 -5.555 4.681 1.00 96.38 85 LEU A CA 1
ATOM 697 C C . LEU A 1 85 ? -10.002 -6.940 4.188 1.00 96.38 85 LEU A C 1
ATOM 699 O O . LEU A 1 85 ? -9.198 -7.648 3.586 1.00 96.38 85 LEU A O 1
ATOM 703 N N . LYS A 1 86 ? -11.273 -7.307 4.394 1.00 96.88 86 LYS A N 1
ATOM 704 C CA . LYS A 1 86 ? -11.832 -8.568 3.899 1.00 96.88 86 LYS A CA 1
ATOM 705 C C . LYS A 1 86 ? -11.725 -8.658 2.376 1.00 96.88 86 LYS A C 1
ATOM 707 O O . LYS A 1 86 ? -11.203 -9.639 1.871 1.00 96.88 86 LYS A O 1
ATOM 712 N N . GLN A 1 87 ? -12.175 -7.631 1.654 1.00 96.50 87 GLN A N 1
ATOM 713 C CA . GLN A 1 87 ? -12.114 -7.610 0.189 1.00 96.50 87 GLN A CA 1
ATOM 714 C C . GLN A 1 87 ? -10.681 -7.727 -0.336 1.00 96.50 87 GLN A C 1
ATOM 716 O O . GLN A 1 87 ? -10.449 -8.353 -1.367 1.00 96.50 87 GLN A O 1
ATOM 721 N N . TRP A 1 88 ? -9.719 -7.118 0.358 1.00 95.19 88 TRP A N 1
ATOM 722 C CA . TRP A 1 88 ? -8.312 -7.261 0.010 1.00 95.19 88 TRP A CA 1
ATOM 723 C C . TRP A 1 88 ? -7.803 -8.688 0.233 1.00 95.19 88 TRP A C 1
ATOM 725 O O . TRP A 1 88 ? -7.154 -9.226 -0.660 1.00 95.19 88 TRP A O 1
ATOM 735 N N . LEU A 1 89 ? -8.121 -9.306 1.375 1.00 95.25 89 LEU A N 1
ATOM 736 C CA . LEU A 1 89 ? -7.773 -10.704 1.644 1.00 95.25 89 LEU A CA 1
ATOM 737 C C . LEU A 1 89 ? -8.379 -11.622 0.578 1.00 95.25 89 LEU A C 1
ATOM 739 O O . LEU A 1 89 ? -7.629 -12.302 -0.107 1.00 95.25 89 LEU A O 1
ATOM 743 N N . ASP A 1 90 ? -9.686 -11.521 0.319 1.00 95.75 90 ASP A N 1
ATOM 744 C CA . ASP A 1 90 ? -10.394 -12.328 -0.689 1.00 95.75 90 ASP A CA 1
ATOM 745 C C . ASP A 1 90 ? -9.748 -12.255 -2.095 1.00 95.75 90 ASP A C 1
ATOM 747 O O . ASP A 1 90 ? -9.917 -13.162 -2.906 1.00 95.75 90 ASP A O 1
ATOM 751 N N . HIS A 1 91 ? -9.023 -11.173 -2.408 1.00 92.88 91 HIS A N 1
ATOM 752 C CA . HIS A 1 91 ? -8.355 -10.987 -3.697 1.00 92.88 91 HIS A CA 1
ATOM 753 C C . HIS A 1 91 ? -6.888 -11.453 -3.726 1.00 92.88 91 HIS A C 1
ATOM 755 O O . HIS A 1 91 ? -6.385 -11.772 -4.803 1.00 92.88 91 HIS A O 1
ATOM 761 N N . TYR A 1 92 ? -6.176 -11.431 -2.594 1.00 88.19 92 TYR A N 1
ATOM 762 C CA . TYR A 1 92 ? -4.716 -11.614 -2.551 1.00 88.19 92 TYR A CA 1
ATOM 763 C C . TYR A 1 92 ? -4.230 -12.758 -1.637 1.00 88.19 92 TYR A C 1
ATOM 765 O O . TYR A 1 92 ? -3.028 -13.037 -1.661 1.00 88.19 92 TYR A O 1
ATOM 773 N N . SER A 1 93 ? -5.101 -13.390 -0.839 1.00 78.00 93 SER A N 1
ATOM 774 C CA . SER A 1 93 ? -4.796 -14.560 0.012 1.00 78.00 93 SER A CA 1
ATOM 775 C C . SER A 1 93 ? -5.313 -15.856 -0.593 1.00 78.00 93 SER A C 1
ATOM 777 O O . SER A 1 93 ? -4.547 -16.842 -0.580 1.00 78.00 93 SER A O 1
#